Protein AF-A0A519IWP5-F1 (af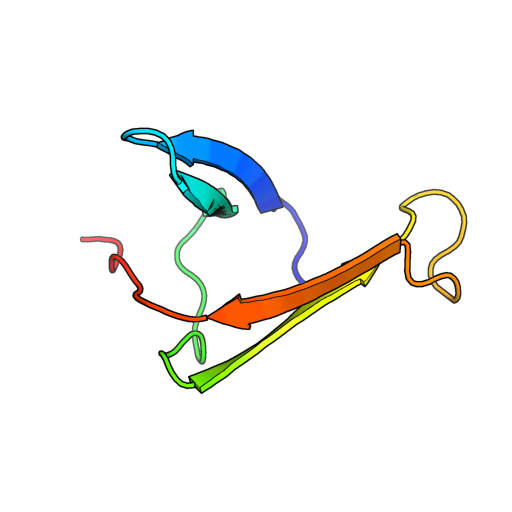db_monomer)

Mean predicted aligned error: 3.0 Å

pLDDT: mean 93.01, std 5.18, range [72.38, 97.38]

Structure (mmCIF, N/CA/C/O backbone):
data_AF-A0A519IWP5-F1
#
_entry.id   AF-A0A519IWP5-F1
#
loop_
_atom_site.group_PDB
_atom_site.id
_atom_site.type_symbol
_atom_site.label_atom_id
_atom_site.label_alt_id
_atom_site.label_comp_id
_atom_site.label_asym_id
_atom_site.label_entity_id
_atom_site.label_seq_id
_atom_site.pdbx_PDB_ins_code
_atom_site.Cartn_x
_atom_site.Cartn_y
_atom_site.Cartn_z
_atom_site.occupancy
_atom_site.B_iso_or_equiv
_atom_site.auth_seq_id
_atom_site.auth_comp_id
_atom_site.auth_asym_id
_atom_site.auth_atom_id
_atom_site.pdbx_PDB_model_num
ATOM 1 N N . VAL A 1 1 ? 12.516 1.192 -1.445 1.00 72.38 1 VAL A N 1
ATOM 2 C CA . VAL A 1 1 ? 11.441 0.349 -2.008 1.00 72.38 1 VAL A CA 1
ATOM 3 C C . VAL A 1 1 ? 11.157 -0.705 -0.965 1.00 72.38 1 VAL A C 1
ATOM 5 O O . VAL A 1 1 ? 12.119 -1.219 -0.407 1.00 72.38 1 VAL A O 1
ATOM 8 N N . ILE A 1 2 ? 9.891 -0.898 -0.604 1.00 80.06 2 ILE A N 1
ATOM 9 C CA . ILE A 1 2 ? 9.512 -1.923 0.371 1.00 80.06 2 ILE A CA 1
ATOM 10 C C . ILE A 1 2 ? 9.370 -3.231 -0.404 1.00 80.06 2 ILE A C 1
ATOM 12 O O . ILE A 1 2 ? 8.634 -3.277 -1.389 1.00 80.06 2 ILE A O 1
ATOM 16 N N . GLU A 1 3 ? 10.099 -4.256 0.021 1.00 82.75 3 GLU A N 1
ATOM 17 C CA . GLU A 1 3 ? 9.988 -5.614 -0.513 1.00 82.75 3 GLU A CA 1
ATOM 18 C C . GLU A 1 3 ? 8.919 -6.376 0.286 1.00 82.75 3 GLU A C 1
ATOM 20 O O . GLU A 1 3 ? 8.742 -6.122 1.474 1.00 82.75 3 GLU A O 1
ATOM 25 N N . GLY A 1 4 ? 8.193 -7.304 -0.345 1.00 88.50 4 GLY A N 1
ATOM 26 C CA . GLY A 1 4 ? 7.157 -8.078 0.359 1.00 88.50 4 GLY A CA 1
ATOM 27 C C . GLY A 1 4 ? 5.887 -7.274 0.671 1.00 88.50 4 GLY A C 1
ATOM 28 O O . GLY A 1 4 ? 5.300 -7.407 1.744 1.00 88.50 4 GLY A O 1
ATOM 29 N N . ALA A 1 5 ? 5.458 -6.419 -0.260 1.00 92.44 5 ALA A N 1
ATOM 30 C CA . ALA A 1 5 ? 4.196 -5.687 -0.179 1.00 92.44 5 ALA A CA 1
ATOM 31 C C . ALA A 1 5 ? 3.245 -6.104 -1.310 1.00 92.44 5 ALA A C 1
ATOM 33 O O . ALA A 1 5 ? 3.659 -6.279 -2.457 1.00 92.44 5 ALA A O 1
ATOM 34 N N . GLY A 1 6 ? 1.956 -6.225 -1.000 1.00 93.12 6 GLY A N 1
ATOM 35 C CA . GLY A 1 6 ? 0.900 -6.551 -1.956 1.00 93.12 6 GLY A CA 1
ATOM 36 C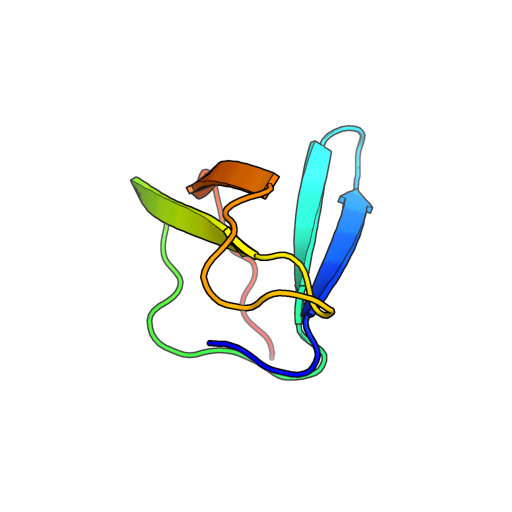 C . GLY A 1 6 ? -0.282 -5.588 -1.879 1.00 93.12 6 GLY A C 1
ATOM 37 O O . GLY A 1 6 ? -0.414 -4.806 -0.939 1.00 93.12 6 GLY A O 1
ATOM 38 N N . LEU A 1 7 ? -1.167 -5.663 -2.874 1.00 94.88 7 LEU A N 1
ATOM 39 C CA . LEU A 1 7 ? -2.446 -4.953 -2.870 1.00 94.88 7 LEU A CA 1
ATOM 40 C C . LEU A 1 7 ? -3.574 -5.909 -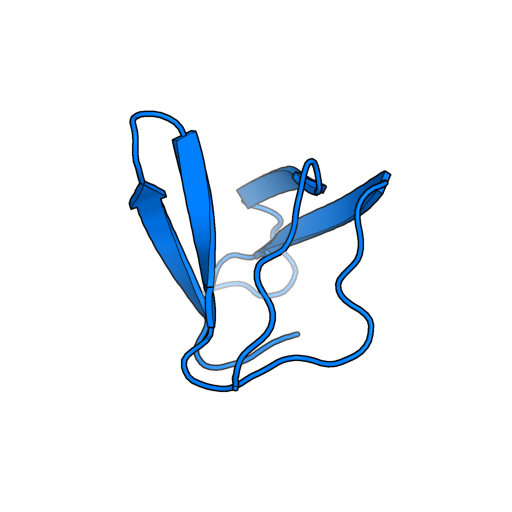2.492 1.00 94.88 7 LEU A C 1
ATOM 42 O O . LEU A 1 7 ? -3.665 -7.014 -3.028 1.00 94.88 7 LEU A O 1
ATOM 46 N N . ALA A 1 8 ? -4.471 -5.452 -1.626 1.00 96.00 8 ALA A N 1
ATOM 47 C CA . ALA A 1 8 ? -5.684 -6.166 -1.253 1.00 96.00 8 ALA A CA 1
ATOM 48 C C . ALA A 1 8 ? -6.895 -5.227 -1.261 1.00 96.00 8 ALA A C 1
ATOM 50 O O . ALA A 1 8 ? -6.771 -4.022 -1.049 1.00 96.00 8 ALA A O 1
ATOM 51 N N . LEU A 1 9 ? -8.080 -5.796 -1.478 1.00 96.69 9 LEU A N 1
ATOM 52 C CA . LEU A 1 9 ? -9.348 -5.130 -1.194 1.00 96.69 9 LEU A CA 1
ATOM 53 C C . LEU A 1 9 ? -9.808 -5.553 0.200 1.00 96.69 9 LEU A C 1
ATOM 55 O O . LEU A 1 9 ? -10.107 -6.725 0.416 1.00 96.69 9 LEU A O 1
ATOM 59 N N . ILE A 1 10 ? -9.874 -4.602 1.128 1.00 95.19 10 ILE A N 1
ATOM 60 C CA . ILE A 1 10 ? -10.324 -4.805 2.509 1.00 95.19 10 ILE A CA 1
ATOM 61 C C . ILE A 1 10 ? -11.508 -3.869 2.727 1.00 95.19 10 ILE A C 1
ATOM 63 O O . ILE A 1 10 ? -11.379 -2.665 2.525 1.00 95.19 10 ILE A O 1
ATOM 67 N N . ASP A 1 11 ? -12.682 -4.419 3.040 1.00 95.31 11 ASP A N 1
ATOM 68 C CA . ASP A 1 11 ? -13.930 -3.654 3.212 1.00 95.31 11 ASP A CA 1
ATOM 69 C C . ASP A 1 11 ? -14.265 -2.714 2.035 1.00 95.31 11 ASP A C 1
ATOM 71 O O . ASP A 1 11 ? -14.817 -1.627 2.197 1.00 95.31 11 ASP A O 1
ATOM 75 N N . GLY A 1 12 ? -13.916 -3.135 0.814 1.00 96.38 12 GLY A N 1
ATOM 76 C CA . GLY A 1 12 ? -14.124 -2.350 -0.409 1.00 96.38 12 GLY A CA 1
ATOM 77 C C . GLY A 1 12 ? -13.097 -1.236 -0.639 1.00 96.38 12 GLY A C 1
ATOM 78 O O . GLY A 1 12 ? -13.233 -0.481 -1.600 1.00 96.38 12 GLY A O 1
ATOM 79 N N . VAL A 1 13 ? -12.060 -1.146 0.196 1.00 94.75 13 VAL A N 1
ATOM 80 C CA . VAL A 1 13 ? -10.979 -0.161 0.095 1.00 94.75 13 VAL A CA 1
ATOM 81 C C . VAL A 1 13 ? -9.689 -0.844 -0.352 1.00 94.75 13 VAL A C 1
ATOM 83 O O . VAL A 1 13 ? -9.311 -1.898 0.163 1.00 94.75 13 VAL A O 1
ATOM 86 N N . ILE A 1 14 ? -8.994 -0.240 -1.317 1.00 95.25 14 ILE A N 1
ATOM 87 C CA . ILE A 1 14 ? -7.661 -0.696 -1.725 1.00 95.25 14 ILE A CA 1
ATOM 88 C C . ILE A 1 14 ? -6.674 -0.412 -0.596 1.00 95.25 14 ILE A C 1
ATOM 90 O O . ILE A 1 14 ? -6.526 0.729 -0.166 1.00 95.25 14 ILE A O 1
ATOM 94 N N . SER A 1 15 ? -5.989 -1.458 -0.152 1.00 96.44 15 SER A N 1
ATOM 95 C CA . SER A 1 15 ? -5.009 -1.419 0.926 1.00 96.44 15 SER A CA 1
ATOM 96 C C . SER A 1 15 ? -3.687 -2.018 0.463 1.00 96.44 15 SER A C 1
ATOM 98 O O . SER A 1 15 ? -3.667 -3.016 -0.260 1.00 96.44 15 SER A O 1
ATOM 100 N N . VAL A 1 16 ? -2.584 -1.412 0.902 1.00 95.75 16 VAL A N 1
ATOM 101 C CA . VAL A 1 16 ? -1.241 -1.991 0.787 1.00 95.75 16 VAL A CA 1
ATOM 102 C C . VAL A 1 16 ? -1.005 -2.838 2.029 1.00 95.75 16 VAL A C 1
ATOM 104 O O . VAL A 1 16 ? -1.138 -2.340 3.146 1.00 95.75 16 VAL A O 1
ATOM 107 N N . VAL A 1 17 ? -0.699 -4.115 1.833 1.00 95.31 17 VAL A N 1
ATOM 108 C CA . VAL A 1 17 ? -0.456 -5.076 2.910 1.00 95.31 17 VAL A CA 1
ATOM 109 C C . V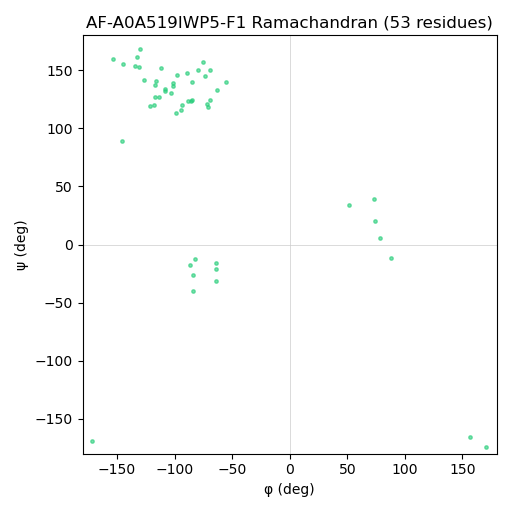AL A 1 17 ? 0.999 -5.498 2.851 1.00 95.31 17 VAL A C 1
ATOM 111 O O . VAL A 1 17 ? 1.478 -5.920 1.800 1.00 95.31 17 VAL A O 1
ATOM 114 N N . PHE A 1 18 ? 1.685 -5.378 3.979 1.00 94.44 18 PHE A N 1
ATOM 115 C CA . PHE A 1 18 ? 3.079 -5.769 4.128 1.00 94.44 18 PHE A CA 1
ATOM 116 C C . PHE A 1 18 ? 3.174 -7.160 4.758 1.00 94.44 18 PHE A C 1
ATOM 118 O O . PHE A 1 18 ? 2.358 -7.513 5.612 1.00 94.44 18 PHE A O 1
ATOM 125 N N . GLU A 1 19 ? 4.173 -7.944 4.357 1.00 94.19 19 GLU A N 1
ATOM 126 C CA . GLU A 1 19 ? 4.493 -9.225 4.999 1.00 94.19 19 GLU A CA 1
ATOM 127 C C . GLU A 1 19 ? 4.953 -9.044 6.456 1.00 94.19 19 GLU A C 1
ATOM 129 O O . GLU A 1 19 ? 4.699 -9.905 7.299 1.00 94.19 19 GLU A O 1
ATOM 134 N N . GLN A 1 20 ? 5.609 -7.920 6.759 1.00 92.31 20 GLN A N 1
ATOM 135 C CA . GLN A 1 20 ? 6.059 -7.522 8.095 1.00 92.31 20 GLN A CA 1
ATOM 136 C C . GLN A 1 20 ? 5.683 -6.063 8.372 1.00 92.31 20 GLN A C 1
ATOM 138 O O . GLN A 1 20 ? 5.376 -5.308 7.456 1.00 92.31 20 GLN A O 1
ATOM 143 N N . GLY A 1 21 ? 5.663 -5.660 9.645 1.00 91.19 21 GLY A N 1
ATOM 144 C CA . GLY A 1 21 ? 5.379 -4.271 10.004 1.00 91.19 21 GLY A CA 1
ATOM 145 C C . GLY A 1 21 ? 6.440 -3.319 9.457 1.00 91.19 21 GLY A C 1
ATOM 146 O O . GLY A 1 21 ? 7.629 -3.559 9.643 1.00 91.19 21 GLY A O 1
ATOM 147 N N . GLU A 1 22 ? 5.998 -2.226 8.837 1.00 92.88 22 GLU A N 1
ATOM 148 C CA . GLU A 1 22 ? 6.877 -1.224 8.230 1.00 92.88 22 GLU A CA 1
ATOM 149 C C . GLU A 1 22 ? 6.894 0.072 9.045 1.00 92.88 22 GLU A C 1
ATOM 151 O O . GLU A 1 22 ? 5.849 0.619 9.417 1.00 92.88 22 GLU A O 1
ATOM 156 N N . GLU A 1 23 ? 8.095 0.588 9.308 1.00 91.19 23 GLU A N 1
ATOM 157 C CA . GLU A 1 23 ? 8.277 1.865 9.993 1.00 91.19 23 GLU A CA 1
ATOM 158 C C . GLU A 1 23 ? 8.070 3.051 9.043 1.00 91.19 23 GLU A C 1
ATOM 160 O O . GLU A 1 23 ? 8.352 2.997 7.848 1.00 91.19 23 GLU A O 1
ATOM 165 N N . GLY A 1 24 ? 7.599 4.174 9.588 1.00 88.88 24 GLY A N 1
ATOM 166 C CA . GLY A 1 24 ? 7.466 5.411 8.813 1.00 88.88 24 GLY A CA 1
ATOM 167 C C . GLY A 1 24 ? 6.308 5.416 7.811 1.00 88.88 24 GLY A C 1
ATOM 168 O O . GLY A 1 24 ? 6.323 6.235 6.892 1.00 88.88 24 GLY A O 1
ATOM 169 N N . VAL A 1 25 ? 5.314 4.539 7.997 1.00 93.94 25 VAL A N 1
ATOM 170 C CA . VAL A 1 25 ? 4.045 4.528 7.256 1.00 93.94 25 VAL A CA 1
ATOM 171 C C . VAL A 1 25 ? 2.961 5.208 8.094 1.00 93.94 25 VAL A C 1
ATOM 173 O O . VAL A 1 25 ? 2.550 4.701 9.139 1.00 93.94 25 VAL A O 1
ATOM 176 N N . ALA A 1 26 ? 2.476 6.360 7.640 1.00 95.12 26 ALA A N 1
ATOM 177 C CA . ALA A 1 26 ? 1.503 7.174 8.353 1.00 95.12 26 ALA A CA 1
ATOM 178 C C . ALA A 1 26 ? 0.511 7.871 7.401 1.00 95.12 26 ALA A C 1
ATOM 180 O O . ALA A 1 26 ? 0.826 8.132 6.233 1.00 95.12 26 ALA A O 1
ATOM 181 N N . PRO A 1 27 ? -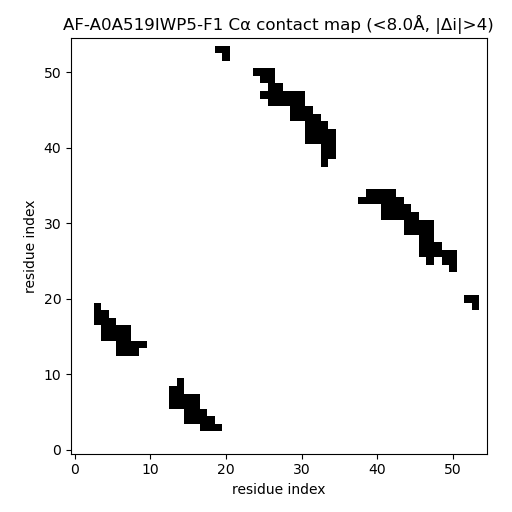0.692 8.217 7.897 1.00 97.19 27 PRO A N 1
ATOM 182 C CA . PRO A 1 27 ? -1.664 8.984 7.130 1.00 97.19 27 PRO A CA 1
ATOM 183 C C . PRO A 1 27 ? -1.104 10.308 6.596 1.00 97.19 27 PRO A C 1
ATOM 185 O O . PRO A 1 27 ? -0.382 11.021 7.290 1.00 97.19 27 PRO A O 1
ATOM 188 N N . GLY A 1 28 ? -1.466 10.653 5.361 1.00 96.75 28 GLY A N 1
ATOM 189 C CA . GLY A 1 28 ? -1.024 11.867 4.670 1.00 96.75 28 GLY A CA 1
ATOM 190 C C . GLY A 1 28 ? 0.293 11.729 3.899 1.00 96.75 28 GLY A C 1
ATOM 191 O O . GLY A 1 28 ? 0.603 12.599 3.086 1.00 96.75 28 GLY A O 1
ATOM 192 N N . GLN A 1 29 ? 1.047 10.642 4.082 1.00 95.88 29 GLN A N 1
ATOM 193 C CA . GLN A 1 29 ? 2.196 10.340 3.227 1.00 95.88 29 GLN A CA 1
ATOM 194 C C . GLN A 1 29 ? 1.754 9.813 1.860 1.00 95.88 29 GLN A C 1
ATOM 196 O O . GLN A 1 29 ? 0.658 9.273 1.699 1.00 95.88 29 GLN A O 1
ATOM 201 N N . ALA A 1 30 ? 2.631 9.959 0.870 1.00 95.31 30 ALA A N 1
ATOM 202 C CA . ALA A 1 30 ? 2.432 9.391 -0.454 1.00 95.31 30 ALA A CA 1
ATOM 203 C C . ALA A 1 30 ? 2.912 7.932 -0.505 1.00 95.31 30 ALA A C 1
ATOM 205 O O . ALA A 1 30 ? 3.970 7.599 0.025 1.00 95.31 30 ALA A O 1
ATOM 206 N N . CYS A 1 31 ? 2.154 7.086 -1.197 1.00 94.94 31 CYS A N 1
ATOM 207 C CA . CYS A 1 31 ? 2.534 5.729 -1.568 1.00 94.94 31 CYS A CA 1
ATOM 208 C C . CYS A 1 31 ? 2.582 5.643 -3.095 1.00 94.94 31 CYS A C 1
ATOM 210 O O . CYS A 1 31 ? 1.613 6.010 -3.763 1.00 94.94 31 CYS A O 1
ATOM 212 N N . ALA A 1 32 ? 3.705 5.181 -3.642 1.00 94.94 32 ALA A N 1
ATOM 213 C CA . ALA A 1 32 ? 3.898 4.987 -5.073 1.00 94.94 32 ALA A CA 1
ATOM 214 C C . ALA A 1 32 ? 4.139 3.505 -5.367 1.00 94.94 32 ALA A C 1
ATOM 216 O O . ALA A 1 32 ? 4.881 2.833 -4.651 1.00 94.94 32 ALA A O 1
ATOM 217 N N . LEU A 1 33 ? 3.505 3.016 -6.427 1.00 94.50 33 LEU A N 1
ATOM 218 C CA . LEU A 1 33 ? 3.629 1.651 -6.914 1.00 94.50 33 LEU A CA 1
ATOM 219 C C . LEU A 1 33 ? 4.535 1.649 -8.139 1.00 94.50 33 LEU A C 1
ATOM 221 O O . LEU A 1 33 ? 4.315 2.423 -9.074 1.00 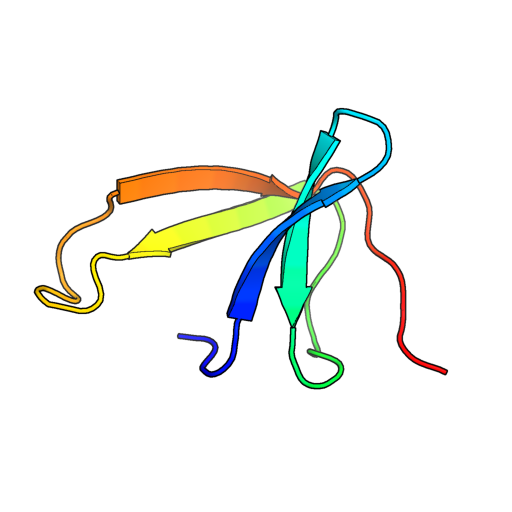94.50 33 LEU A O 1
ATOM 225 N N . TYR A 1 34 ? 5.523 0.764 -8.133 1.00 94.06 34 TYR A N 1
ATOM 226 C CA . TYR A 1 34 ? 6.509 0.624 -9.199 1.00 94.06 34 TYR A CA 1
ATOM 227 C C . TYR A 1 34 ? 6.324 -0.702 -9.930 1.00 94.06 34 TYR A C 1
ATOM 229 O O . TYR A 1 34 ? 5.814 -1.668 -9.358 1.00 94.06 34 TYR A O 1
ATOM 237 N N . ASP A 1 35 ? 6.710 -0.736 -11.202 1.00 93.19 35 ASP A N 1
ATOM 238 C CA . ASP A 1 35 ? 6.715 -1.965 -11.989 1.00 93.19 35 ASP A CA 1
ATOM 239 C C . ASP A 1 35 ? 7.867 -2.868 -11.511 1.00 93.19 35 ASP A C 1
ATOM 241 O O . ASP A 1 35 ? 9.024 -2.451 -11.562 1.00 93.19 35 ASP A O 1
ATOM 245 N N . PRO A 1 36 ? 7.605 -4.105 -11.050 1.00 88.88 36 PRO A N 1
ATOM 246 C CA . PRO A 1 36 ? 8.676 -4.994 -10.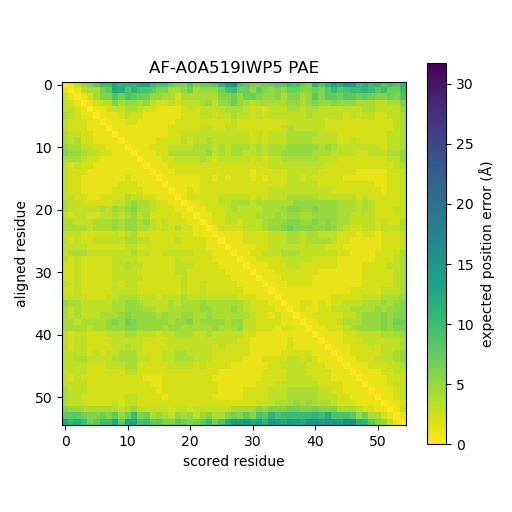608 1.00 88.88 36 PRO A CA 1
ATOM 247 C C . PRO A 1 36 ? 9.631 -5.391 -11.746 1.00 88.88 36 PRO A C 1
ATOM 249 O O . PRO A 1 36 ? 10.759 -5.795 -11.473 1.00 88.88 36 PRO A O 1
ATOM 252 N N . ALA A 1 37 ? 9.205 -5.288 -13.012 1.00 94.44 37 ALA A N 1
ATOM 253 C CA . ALA A 1 37 ? 10.059 -5.538 -14.173 1.00 94.44 37 ALA A CA 1
ATOM 254 C C . ALA A 1 37 ? 10.848 -4.295 -14.629 1.00 94.44 37 ALA A C 1
ATOM 256 O O . ALA A 1 37 ? 11.822 -4.440 -15.367 1.00 94.44 37 ALA A O 1
ATOM 257 N N . ASP A 1 38 ? 10.438 -3.096 -14.206 1.00 95.06 38 ASP A N 1
ATOM 258 C CA . ASP A 1 38 ? 11.053 -1.815 -14.565 1.00 95.06 38 ASP A CA 1
ATOM 259 C C . ASP A 1 38 ? 10.970 -0.82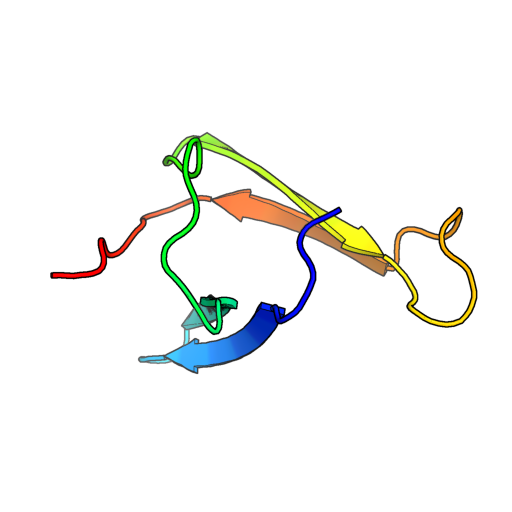9 -13.376 1.00 95.06 38 ASP A C 1
ATOM 261 O O . ASP A 1 38 ? 10.000 -0.074 -13.259 1.00 95.06 38 ASP A O 1
ATOM 265 N N . PRO A 1 39 ? 11.968 -0.823 -12.471 1.00 90.44 39 PRO A N 1
ATOM 266 C CA . PRO A 1 39 ? 11.923 -0.040 -11.231 1.00 90.44 39 PRO A CA 1
ATOM 267 C C . PRO A 1 39 ? 11.874 1.480 -11.425 1.00 90.44 39 PRO A C 1
ATOM 269 O O . PRO A 1 39 ? 11.528 2.200 -10.489 1.00 90.44 39 PRO A O 1
ATOM 272 N N . ASP A 1 40 ? 12.202 1.980 -12.619 1.00 94.62 40 ASP A N 1
ATOM 273 C CA . ASP A 1 40 ? 12.104 3.404 -12.948 1.00 94.62 40 ASP A CA 1
ATOM 274 C C . ASP A 1 40 ? 10.672 3.801 -13.356 1.00 94.62 40 ASP A C 1
ATOM 276 O O . ASP A 1 40 ? 10.326 4.987 -13.411 1.00 94.62 40 ASP A O 1
ATOM 280 N N . ARG A 1 41 ? 9.799 2.817 -13.613 1.00 95.56 41 ARG A N 1
ATOM 281 C CA . ARG A 1 41 ? 8.418 3.023 -14.044 1.00 95.56 41 ARG A CA 1
ATOM 282 C C . ARG A 1 41 ? 7.447 3.044 -12.866 1.00 95.56 41 ARG A C 1
ATOM 284 O O . ARG A 1 41 ? 7.234 2.049 -12.177 1.00 95.56 41 ARG A O 1
ATOM 291 N N . VAL A 1 42 ? 6.749 4.170 -12.716 1.00 96.00 42 VAL A N 1
ATOM 292 C CA . VAL A 1 42 ? 5.637 4.327 -11.765 1.00 96.00 42 VAL A CA 1
ATOM 293 C C . VAL A 1 42 ? 4.331 3.847 -12.402 1.00 96.00 42 VAL A C 1
ATOM 295 O O . VAL A 1 42 ? 3.914 4.346 -13.447 1.00 96.00 42 VAL A O 1
ATOM 298 N N . LEU A 1 43 ? 3.662 2.898 -11.752 1.00 95.25 43 LEU A N 1
ATOM 299 C CA . LEU A 1 43 ? 2.348 2.383 -12.151 1.00 95.25 43 LEU A CA 1
ATOM 300 C C . LEU A 1 43 ? 1.199 3.256 -11.636 1.00 95.25 43 LEU A C 1
ATOM 302 O O . LEU A 1 43 ? 0.115 3.277 -12.216 1.00 95.25 43 LEU A O 1
ATOM 306 N N . GLY A 1 44 ? 1.434 3.971 -10.541 1.00 95.19 44 GLY A N 1
ATOM 307 C CA . GLY A 1 44 ? 0.460 4.843 -9.908 1.00 95.19 44 GLY A CA 1
ATOM 308 C C . GLY A 1 44 ? 0.792 5.060 -8.442 1.00 95.19 44 GLY A C 1
ATOM 309 O O . GLY A 1 44 ? 1.893 4.764 -7.981 1.00 95.19 44 GLY A O 1
ATOM 310 N N . GLY A 1 45 ? -0.172 5.583 -7.700 1.00 94.50 45 GLY A N 1
ATOM 311 C CA . GLY A 1 45 ? -0.007 5.856 -6.285 1.00 94.50 45 GLY A CA 1
ATOM 312 C C . GLY A 1 45 ? -1.166 6.659 -5.723 1.00 94.50 45 GLY A C 1
ATOM 313 O O . GLY A 1 45 ? -2.154 6.929 -6.407 1.00 94.50 45 GLY A O 1
ATOM 314 N N . GLY A 1 46 ? -1.024 7.055 -4.470 1.00 95.69 46 GLY A N 1
ATOM 315 C CA . GLY A 1 46 ? -2.007 7.860 -3.765 1.00 95.69 46 GLY A CA 1
ATOM 316 C C . GLY A 1 46 ? -1.483 8.332 -2.419 1.00 95.69 46 GLY A C 1
ATOM 317 O O . GLY A 1 46 ? -0.297 8.203 -2.115 1.00 95.69 46 GLY A O 1
ATOM 318 N N . PHE A 1 47 ? -2.387 8.873 -1.611 1.00 96.88 47 PHE A N 1
ATOM 319 C CA . PHE A 1 47 ? -2.098 9.261 -0.236 1.00 96.88 47 PHE A CA 1
ATOM 320 C C . PHE A 1 47 ? -2.637 8.208 0.724 1.00 96.88 47 PHE A C 1
ATOM 322 O O . PHE A 1 47 ? -3.744 7.699 0.545 1.00 96.88 47 PHE A O 1
ATOM 329 N N . ILE A 1 48 ? -1.859 7.900 1.755 1.00 96.44 48 ILE A N 1
ATOM 330 C CA . ILE A 1 48 ? -2.244 6.952 2.795 1.00 96.44 48 ILE A CA 1
ATOM 331 C C . ILE A 1 48 ? -3.343 7.597 3.640 1.00 96.44 48 ILE A C 1
ATOM 333 O O . ILE A 1 48 ? -3.129 8.642 4.251 1.00 96.44 48 ILE A O 1
ATOM 337 N N . GLN A 1 49 ? -4.528 6.988 3.670 1.00 97.38 49 GLN A N 1
ATOM 338 C CA . GLN A 1 49 ? -5.662 7.499 4.446 1.00 97.38 49 GLN A CA 1
ATOM 339 C C . GLN A 1 49 ? -5.612 7.048 5.913 1.00 97.38 49 GLN A C 1
ATOM 341 O O . GLN A 1 49 ? -5.916 7.824 6.816 1.00 97.38 49 GLN A O 1
ATOM 346 N N . SER A 1 50 ? -5.229 5.798 6.155 1.00 96.38 50 SER A N 1
ATOM 347 C CA . SER A 1 50 ? -5.159 5.179 7.480 1.00 96.38 50 SER A CA 1
ATOM 348 C C . SER A 1 50 ? -4.125 4.057 7.481 1.00 96.38 50 SER A C 1
ATOM 350 O O . SER A 1 50 ? -3.796 3.524 6.422 1.00 96.38 50 SER A O 1
ATOM 352 N N . THR A 1 51 ? -3.640 3.677 8.662 1.00 95.8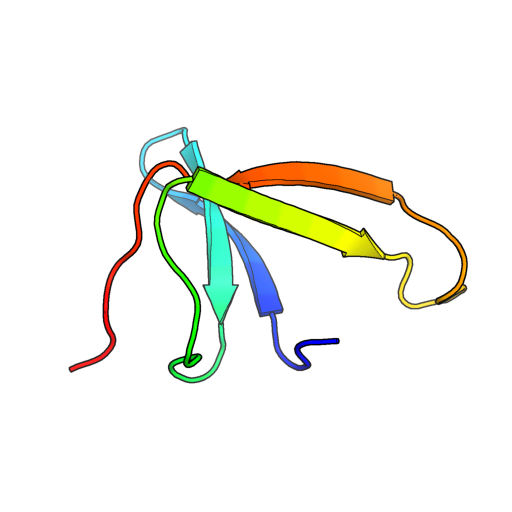8 51 THR A N 1
ATOM 353 C CA . THR A 1 51 ? -2.726 2.544 8.846 1.00 95.88 51 THR A CA 1
ATOM 354 C C . THR A 1 51 ? -3.212 1.642 9.974 1.00 95.88 51 THR A C 1
ATOM 356 O O . THR A 1 51 ? -3.897 2.085 10.898 1.00 95.88 51 THR A O 1
ATOM 359 N N . THR A 1 52 ? -2.853 0.365 9.896 1.00 94.94 52 THR A N 1
ATOM 360 C CA . THR A 1 52 ? -3.054 -0.611 10.968 1.00 94.94 52 THR A CA 1
ATOM 361 C C . THR A 1 52 ? -1.682 -1.101 11.395 1.00 94.94 52 THR A C 1
ATOM 363 O O . THR A 1 52 ? -0.930 -1.612 10.570 1.00 94.94 52 THR A O 1
ATOM 366 N N . ALA A 1 53 ? -1.337 -0.901 12.666 1.00 91.06 53 ALA A N 1
ATOM 367 C CA . ALA A 1 53 ? -0.070 -1.373 13.204 1.00 91.06 53 ALA A CA 1
ATOM 368 C C . ALA A 1 53 ? -0.097 -2.897 13.386 1.00 91.06 53 ALA A C 1
ATOM 370 O O . ALA A 1 53 ? -1.131 -3.465 13.747 1.00 91.06 53 ALA A O 1
ATOM 371 N N . VAL A 1 54 ? 1.050 -3.540 13.164 1.00 86.12 54 VAL A N 1
ATOM 372 C CA . VAL A 1 54 ? 1.279 -4.911 13.632 1.00 86.12 54 VAL A CA 1
ATOM 373 C C . VAL A 1 54 ? 1.378 -4.917 15.162 1.00 86.12 54 VAL A C 1
ATOM 375 O O . VAL A 1 54 ? 1.778 -3.911 15.754 1.00 86.12 54 VAL A O 1
ATOM 378 N N . VAL A 1 55 ? 0.976 -6.024 15.790 1.00 73.00 55 VAL A N 1
ATOM 379 C CA . VAL A 1 55 ? 0.959 -6.199 17.256 1.00 73.00 55 VAL A CA 1
ATOM 380 C C . VAL A 1 55 ? 2.123 -7.063 17.708 1.00 73.00 55 VAL A C 1
ATOM 382 O O . VAL A 1 55 ? 2.403 -8.056 16.999 1.00 73.00 55 VAL A O 1
#

Radius of gyration: 11.55 Å; Cα contacts (8 Å, |Δi|>4): 65; chains: 1; bounding box: 26×21×32 Å

Sequence (55 aa):
VIEGAGLALIDGVISVVFEQGEEGVAPGQACALYDPADPDRVLGGGFIQSTTAVV

Foldseek 3Di:
DAPQWDWDQDPNDIDIDHPDFDPPDAFQDKDWDADPVHRVDTPDIDTDHGDDGDD

Nearest PDB structures (foldseek):
  3s4q-assembly1_A  TM=4.115E-01  e=6.287E+00  Homo sapiens
  1x0g-assembly1_B  TM=3.077E-01  e=4.057E+00  Thermosynechococcus vestitus BP-1
  8cy7-assembly1_A  TM=3.079E-01  e=9.742E+00  Severe acute respiratory syndrome coronavirus 2

Solvent-accessible surface area (backbone atoms only — not comparable to full-atom values): 3817 Å² total; per-residue (Å²): 133,83,80,64,62,46,81,44,76,55,98,88,38,85,40,81,46,60,80,60,81,70,85,94,72,51,59,74,40,79,47,77,40,58,36,94,92,41,78,90,41,75,77,47,67,51,64,36,81,72,79,81,82,74,132

Secondary structure (DSSP, 8-state):
--SSEEEEEETTEEEEEESS--TT--TT-EEEEEETTEEEEEEEEEE--------